Protein AF-A0A835XHD5-F1 (afdb_monomer_lite)

Foldseek 3Di:
DDDQDWDFDAQPPPRHTDDTDGPPDDDDRDHDPCRVDVPPPDPDPPPPPVPPPPDD

Sequence (56 aa):
MDSYDAVQIKCKQCGKVIGMVERDAEIVFPKCGNCANPLPEGDDILYSINKSVNSQ

pLDDT: mean 75.16, std 18.21, range [40.16, 95.25]

Secondary structure (DSSP, 8-state):
-----EEEEE-TTT--EEEEEETT----S---HHHHS---SSS-------------

Radius of gyration: 19.82 Å; chains: 1; bounding box: 39×21×63 Å

Structure (mmCIF, N/CA/C/O backbone):
data_AF-A0A835XHD5-F1
#
_entry.id   AF-A0A835XHD5-F1
#
loop_
_atom_site.group_PDB
_atom_site.id
_atom_site.type_symbol
_atom_site.label_atom_id
_atom_site.label_alt_id
_atom_site.label_comp_id
_atom_site.label_asym_id
_atom_site.label_entity_id
_atom_site.label_seq_id
_atom_site.pdbx_PDB_ins_code
_atom_site.Cartn_x
_atom_site.Cartn_y
_atom_site.Cartn_z
_atom_site.occupancy
_atom_site.B_iso_or_equiv
_atom_site.auth_seq_id
_atom_site.auth_comp_id
_atom_site.auth_asym_id
_atom_site.auth_atom_id
_atom_site.pdbx_PDB_model_num
ATOM 1 N N . MET A 1 1 ? 20.287 9.373 -19.231 1.00 40.16 1 MET A N 1
ATOM 2 C CA . MET A 1 1 ? 19.437 9.683 -18.066 1.00 40.16 1 MET A CA 1
ATOM 3 C C . MET A 1 1 ? 18.284 8.713 -18.148 1.00 40.16 1 MET A C 1
ATOM 5 O O . MET A 1 1 ? 17.339 8.969 -18.881 1.00 40.16 1 MET A O 1
ATOM 9 N N . ASP A 1 2 ? 18.453 7.547 -17.533 1.00 51.31 2 ASP A N 1
ATOM 10 C CA . ASP A 1 2 ? 17.445 6.493 -17.532 1.00 51.31 2 ASP A CA 1
ATOM 11 C C . ASP A 1 2 ? 16.292 6.932 -16.633 1.00 51.31 2 ASP A C 1
ATOM 13 O O . ASP A 1 2 ? 16.473 7.196 -15.443 1.00 51.31 2 ASP A O 1
ATOM 17 N N . SER A 1 3 ? 15.113 7.110 -17.223 1.00 57.59 3 SER A N 1
ATOM 18 C CA . SER A 1 3 ? 13.888 7.324 -16.468 1.00 57.59 3 SER A CA 1
ATOM 19 C C . SER A 1 3 ? 13.585 6.024 -15.737 1.00 57.59 3 SER A C 1
ATOM 21 O O . SER A 1 3 ? 13.064 5.084 -16.336 1.00 57.59 3 SER A O 1
ATOM 23 N N . TYR A 1 4 ? 13.957 5.941 -14.462 1.00 62.22 4 TYR A N 1
ATOM 24 C CA . TYR A 1 4 ? 13.474 4.885 -13.582 1.00 62.22 4 TYR A CA 1
ATOM 25 C C . TYR A 1 4 ? 11.946 4.970 -13.572 1.00 62.22 4 TYR A C 1
ATOM 27 O O . TYR A 1 4 ? 11.358 5.842 -12.929 1.00 62.22 4 TYR A O 1
ATOM 35 N N . ASP A 1 5 ? 11.315 4.124 -14.383 1.00 74.25 5 ASP A N 1
ATOM 36 C CA . ASP A 1 5 ? 9.871 4.066 -14.551 1.00 74.25 5 ASP A CA 1
ATOM 37 C C . ASP A 1 5 ? 9.262 3.532 -13.250 1.00 74.25 5 ASP A C 1
ATOM 39 O O . ASP A 1 5 ? 9.113 2.326 -13.056 1.00 74.25 5 ASP A O 1
ATOM 43 N N . ALA A 1 6 ? 8.933 4.437 -12.334 1.00 84.75 6 ALA A N 1
ATOM 44 C CA . ALA A 1 6 ? 8.221 4.102 -11.114 1.00 84.75 6 ALA A CA 1
ATOM 45 C C . ALA A 1 6 ? 6.717 3.968 -11.397 1.00 84.75 6 ALA A C 1
ATOM 47 O O . ALA A 1 6 ? 6.117 4.775 -12.112 1.00 84.75 6 ALA A O 1
ATOM 48 N N . VAL A 1 7 ? 6.083 2.954 -10.811 1.00 89.00 7 VAL A N 1
ATOM 49 C CA . VAL A 1 7 ? 4.638 2.723 -10.898 1.00 89.00 7 VAL A CA 1
ATOM 50 C C . VAL A 1 7 ? 3.951 3.169 -9.613 1.00 89.00 7 VAL A C 1
ATOM 52 O O . VAL A 1 7 ? 4.465 2.998 -8.508 1.00 89.00 7 VAL A O 1
ATOM 55 N N . GLN A 1 8 ? 2.761 3.757 -9.745 1.00 93.00 8 GLN A N 1
ATOM 56 C CA . GLN A 1 8 ? 1.961 4.153 -8.588 1.00 93.00 8 GLN A CA 1
ATOM 57 C C . GLN A 1 8 ? 1.304 2.934 -7.942 1.00 93.00 8 GLN A C 1
ATOM 59 O O . GLN A 1 8 ? 0.581 2.187 -8.604 1.00 93.00 8 GLN A O 1
ATOM 64 N N . ILE A 1 9 ? 1.453 2.800 -6.626 1.00 93.69 9 ILE A N 1
ATOM 65 C CA . ILE A 1 9 ? 0.693 1.830 -5.843 1.00 93.69 9 ILE A CA 1
ATOM 66 C C . ILE A 1 9 ? -0.616 2.463 -5.391 1.00 93.69 9 ILE A C 1
ATOM 68 O O . ILE A 1 9 ? -0.635 3.537 -4.782 1.00 93.69 9 ILE A O 1
ATOM 72 N N . LYS A 1 10 ? -1.720 1.758 -5.636 1.00 95.25 10 LYS A N 1
ATOM 73 C CA . LYS A 1 10 ? -3.055 2.130 -5.165 1.00 95.25 10 LYS A CA 1
ATOM 74 C C . LYS A 1 10 ? -3.550 1.114 -4.149 1.00 95.25 10 LYS A C 1
ATOM 76 O O . LYS A 1 10 ? -3.382 -0.087 -4.332 1.00 95.25 10 LYS A O 1
ATOM 81 N N . CYS A 1 11 ? -4.185 1.598 -3.088 1.00 95.00 11 CYS A N 1
ATOM 82 C CA . CYS A 1 11 ? -4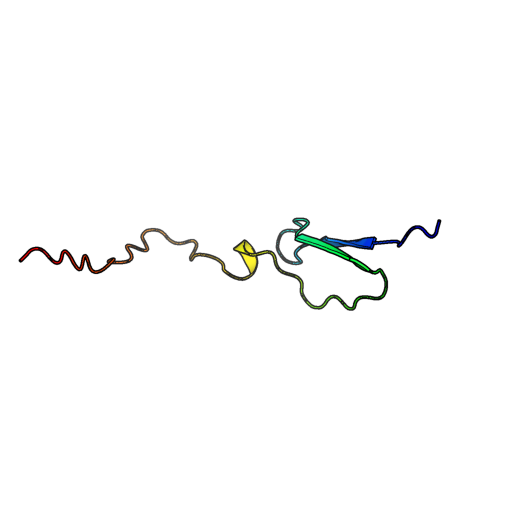.885 0.757 -2.130 1.00 95.00 11 CYS A CA 1
ATOM 83 C C . CYS A 1 11 ? -5.953 -0.064 -2.857 1.00 95.00 11 CYS A C 1
ATOM 85 O O . CYS A 1 11 ? -6.825 0.500 -3.517 1.00 95.00 11 CYS A O 1
ATOM 87 N N . LYS A 1 12 ? -5.931 -1.385 -2.686 1.00 94.31 12 LYS A N 1
ATOM 88 C CA . LYS A 1 12 ? -6.901 -2.289 -3.313 1.00 94.31 12 LYS A CA 1
ATOM 89 C C . LYS A 1 12 ? -8.340 -2.027 -2.855 1.0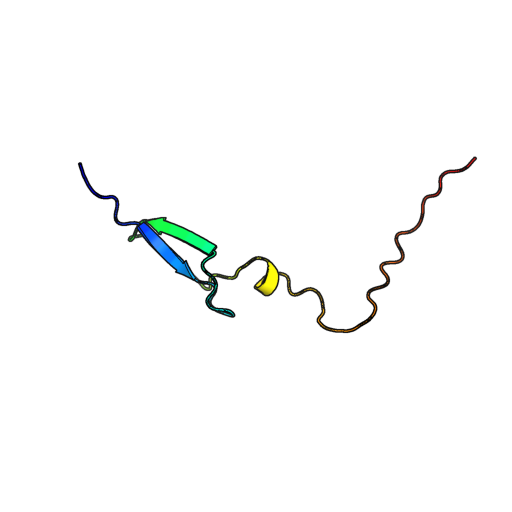0 94.31 12 LYS A C 1
ATOM 91 O O . LYS A 1 12 ? -9.272 -2.297 -3.599 1.00 94.31 12 LYS A O 1
ATOM 96 N N . GLN A 1 13 ? -8.517 -1.517 -1.637 1.00 93.12 13 GLN A N 1
ATOM 97 C CA . GLN A 1 13 ? -9.831 -1.349 -1.015 1.00 93.12 13 GLN A CA 1
ATOM 98 C C . GLN A 1 13 ? -10.490 -0.001 -1.339 1.00 93.12 13 GLN A C 1
ATOM 100 O O . GLN A 1 13 ? -11.692 0.039 -1.558 1.00 93.12 13 GLN A O 1
ATOM 105 N N . CYS A 1 14 ? -9.726 1.096 -1.383 1.00 94.25 14 CYS A N 1
ATOM 106 C CA . CYS A 1 14 ? -10.277 2.445 -1.587 1.00 94.25 14 CYS A CA 1
ATOM 107 C C . CYS A 1 14 ? -9.697 3.192 -2.797 1.00 94.25 14 CYS A C 1
ATOM 109 O O . CYS A 1 14 ? -10.033 4.350 -3.023 1.00 94.25 14 CYS A O 1
ATOM 111 N N . GLY A 1 15 ? -8.783 2.577 -3.555 1.00 93.31 15 GLY A N 1
ATOM 112 C CA . GLY A 1 15 ? -8.180 3.164 -4.758 1.00 93.31 15 GLY A CA 1
ATOM 113 C C . GLY A 1 15 ? -7.194 4.310 -4.506 1.00 93.31 15 GLY A C 1
ATOM 114 O O . GLY A 1 15 ? -6.577 4.803 -5.450 1.00 93.31 15 GLY A O 1
ATOM 115 N N . LYS A 1 16 ? -7.013 4.730 -3.249 1.00 94.56 16 LYS A N 1
ATOM 116 C CA . LYS A 1 16 ? -6.128 5.838 -2.868 1.00 94.56 16 LYS A CA 1
ATOM 117 C C . LYS A 1 16 ? -4.673 5.507 -3.204 1.00 94.56 16 LYS A C 1
ATOM 119 O O . LYS A 1 16 ? -4.222 4.398 -2.921 1.00 94.56 16 LYS A O 1
ATOM 124 N N . VAL A 1 17 ? -3.940 6.459 -3.778 1.00 94.81 17 VAL A N 1
ATOM 125 C CA . VAL A 1 17 ? -2.498 6.308 -4.031 1.00 94.81 17 VAL A CA 1
ATOM 126 C C . VAL A 1 17 ? -1.769 6.275 -2.688 1.00 94.81 17 VAL A C 1
ATOM 128 O O . VAL A 1 17 ? -1.995 7.148 -1.851 1.00 94.81 17 VAL A O 1
ATOM 131 N N . ILE A 1 18 ? -0.936 5.255 -2.475 1.00 93.94 18 ILE A N 1
ATOM 132 C CA . ILE A 1 18 ? -0.184 5.060 -1.223 1.00 93.94 18 ILE A CA 1
ATOM 133 C C . ILE A 1 18 ? 1.327 5.241 -1.390 1.00 93.94 18 ILE A C 1
ATOM 135 O O . ILE A 1 18 ? 2.021 5.405 -0.394 1.00 93.94 18 ILE A O 1
ATOM 139 N N . GLY A 1 19 ? 1.838 5.236 -2.622 1.00 90.50 19 GLY A N 1
ATOM 140 C CA . GLY A 1 19 ? 3.260 5.425 -2.895 1.00 90.50 19 GLY A CA 1
ATOM 141 C C . GLY A 1 19 ? 3.630 5.122 -4.342 1.00 90.50 19 GLY A C 1
ATOM 142 O O . GLY A 1 19 ? 2.756 4.917 -5.190 1.00 90.50 19 GLY A O 1
ATOM 143 N N . MET A 1 20 ? 4.934 5.083 -4.603 1.00 92.06 20 MET A N 1
ATOM 144 C CA . MET A 1 20 ? 5.524 4.669 -5.874 1.00 92.06 20 MET A CA 1
ATOM 145 C C . MET A 1 20 ? 6.577 3.593 -5.616 1.00 92.06 20 MET A C 1
ATOM 147 O O . MET A 1 20 ? 7.261 3.651 -4.596 1.00 92.06 20 MET A O 1
ATOM 151 N N . VAL A 1 21 ? 6.701 2.636 -6.530 1.00 90.62 21 VAL A N 1
ATOM 152 C CA . VAL A 1 21 ? 7.740 1.595 -6.498 1.00 90.62 21 VAL A CA 1
ATOM 153 C C . VAL A 1 21 ? 8.322 1.374 -7.883 1.00 90.62 21 VAL A C 1
ATOM 155 O O . VAL A 1 21 ? 7.744 1.809 -8.878 1.00 90.62 21 VAL A O 1
ATOM 158 N N . GLU A 1 22 ? 9.462 0.699 -7.941 1.00 89.50 22 GLU A N 1
ATOM 159 C CA . GLU A 1 22 ? 10.071 0.256 -9.192 1.00 89.50 22 GLU A CA 1
ATOM 160 C C . GLU A 1 22 ? 9.131 -0.696 -9.947 1.00 89.50 22 GLU A C 1
ATOM 162 O O . GLU A 1 22 ? 8.306 -1.395 -9.353 1.00 89.50 22 GLU A O 1
ATOM 167 N N . ARG A 1 23 ? 9.200 -0.683 -11.282 1.00 84.06 23 ARG A N 1
ATOM 168 C CA . ARG A 1 23 ? 8.268 -1.430 -12.143 1.00 84.06 23 ARG A CA 1
ATOM 169 C C . ARG A 1 23 ? 8.339 -2.949 -11.948 1.00 84.06 23 ARG A C 1
ATOM 171 O O . ARG A 1 23 ? 7.355 -3.631 -12.218 1.00 84.06 23 ARG A O 1
ATOM 178 N N . ASP A 1 24 ? 9.482 -3.467 -11.526 1.00 87.50 24 ASP A N 1
ATOM 179 C CA . ASP A 1 24 ? 9.739 -4.883 -11.262 1.00 87.50 24 ASP A CA 1
ATOM 180 C C . ASP A 1 24 ? 9.365 -5.320 -9.836 1.00 87.50 24 ASP A C 1
ATOM 182 O O . ASP A 1 24 ? 9.428 -6.509 -9.525 1.00 87.50 24 ASP A O 1
ATOM 186 N N . ALA A 1 25 ? 8.914 -4.396 -8.981 1.00 87.06 25 ALA A N 1
ATOM 187 C CA . ALA A 1 25 ? 8.453 -4.730 -7.642 1.00 87.06 25 ALA A CA 1
ATOM 188 C C . ALA A 1 25 ? 7.140 -5.537 -7.677 1.00 87.06 25 ALA A C 1
ATOM 190 O O . ALA A 1 25 ? 6.131 -5.115 -8.251 1.00 87.06 25 ALA A O 1
ATOM 191 N N . GLU A 1 26 ? 7.120 -6.681 -6.990 1.00 89.38 26 GLU A N 1
ATOM 192 C CA . GLU A 1 26 ? 5.906 -7.472 -6.792 1.00 89.38 26 GLU A CA 1
ATOM 193 C C . GLU A 1 26 ? 5.033 -6.849 -5.688 1.00 89.38 26 GLU A C 1
ATOM 195 O O . GLU A 1 26 ? 5.442 -6.733 -4.531 1.00 89.38 26 GLU A O 1
ATOM 200 N N . ILE A 1 27 ? 3.807 -6.442 -6.033 1.00 88.06 27 ILE A N 1
ATOM 201 C CA . ILE A 1 27 ? 2.875 -5.797 -5.099 1.00 88.06 27 ILE A CA 1
ATOM 202 C C . ILE A 1 27 ? 1.714 -6.745 -4.785 1.00 88.06 27 ILE A C 1
ATOM 204 O O . ILE A 1 27 ? 0.847 -6.996 -5.624 1.00 88.06 27 ILE A O 1
ATOM 208 N N . VAL A 1 28 ? 1.635 -7.202 -3.536 1.00 90.44 28 VAL A N 1
ATOM 209 C CA . VAL A 1 28 ? 0.615 -8.156 -3.080 1.00 90.44 28 VAL A CA 1
ATOM 210 C C . VAL A 1 28 ? -0.347 -7.481 -2.095 1.00 90.44 28 VAL A C 1
ATOM 212 O O . VAL A 1 28 ? 0.051 -7.028 -1.029 1.00 90.44 28 VAL A O 1
ATOM 215 N N . PHE A 1 29 ? -1.633 -7.403 -2.464 1.00 89.50 29 PHE A N 1
ATOM 216 C CA . PHE A 1 29 ? -2.734 -6.841 -1.654 1.00 89.50 29 PHE A CA 1
ATOM 217 C C . PHE A 1 29 ? -2.415 -5.511 -0.923 1.00 89.50 29 PHE A C 1
ATOM 219 O O . PHE A 1 29 ? -2.591 -5.418 0.295 1.00 89.50 29 PHE A O 1
ATOM 226 N N . PRO A 1 30 ? -2.019 -4.445 -1.645 1.00 92.88 30 PRO A N 1
ATOM 227 C CA . PRO A 1 30 ? -1.661 -3.175 -1.021 1.00 92.88 30 PRO A CA 1
ATOM 228 C C . PRO A 1 30 ? -2.874 -2.533 -0.334 1.00 92.88 30 PRO A C 1
ATOM 230 O O . PRO A 1 30 ? -3.948 -2.400 -0.931 1.00 92.88 30 PRO A O 1
ATOM 233 N N . LYS A 1 31 ? -2.699 -2.083 0.911 1.00 93.12 31 LYS A N 1
ATOM 234 C CA . LYS A 1 31 ? -3.711 -1.344 1.679 1.00 93.12 31 LYS A CA 1
ATOM 235 C C . LYS A 1 31 ? -3.125 -0.045 2.225 1.00 93.12 31 LYS A C 1
ATOM 237 O O . LYS A 1 31 ? -1.969 -0.004 2.626 1.00 93.12 31 LYS A O 1
ATOM 242 N N . CYS A 1 32 ? -3.927 1.019 2.251 1.00 91.44 32 CYS A N 1
ATOM 243 C CA . CYS A 1 32 ? -3.568 2.243 2.969 1.00 91.44 32 CYS A CA 1
ATOM 244 C C . CYS A 1 32 ? -3.772 2.062 4.481 1.00 91.44 32 CYS A C 1
ATOM 246 O O . CYS A 1 32 ? -4.515 1.172 4.894 1.00 91.44 32 CYS A O 1
ATOM 248 N N . GLY A 1 33 ? -3.175 2.940 5.295 1.00 84.88 33 GLY A N 1
ATOM 249 C CA . GLY A 1 33 ? -3.274 2.876 6.760 1.00 84.88 33 GLY A CA 1
ATOM 250 C C . GLY A 1 33 ? -4.713 2.771 7.275 1.00 84.88 33 GLY A C 1
ATOM 251 O O . GLY A 1 33 ? -4.992 1.923 8.111 1.00 84.88 33 GLY A O 1
ATOM 252 N N . ASN A 1 34 ? -5.647 3.527 6.693 1.00 85.44 34 ASN A N 1
ATOM 253 C CA . ASN A 1 34 ? -7.058 3.497 7.098 1.00 85.44 34 ASN A CA 1
ATOM 254 C C . ASN A 1 34 ? -7.763 2.171 6.758 1.00 85.44 34 ASN A C 1
ATOM 256 O O . ASN A 1 34 ? -8.664 1.761 7.472 1.00 85.44 34 ASN A O 1
ATOM 260 N N . CYS A 1 35 ? -7.386 1.501 5.663 1.00 87.56 35 CYS A N 1
ATOM 261 C CA . CYS A 1 35 ? -7.987 0.219 5.268 1.00 87.56 35 CYS A CA 1
ATOM 262 C C . CYS A 1 35 ? -7.274 -0.991 5.892 1.00 87.56 35 CYS A C 1
ATOM 264 O O . CYS A 1 35 ? -7.858 -2.069 5.987 1.00 87.56 35 CYS A O 1
ATOM 266 N N . ALA A 1 36 ? -5.997 -0.843 6.253 1.00 84.44 36 ALA A N 1
ATOM 267 C CA . ALA A 1 36 ? -5.227 -1.852 6.976 1.00 84.44 36 ALA A CA 1
ATOM 268 C C . ALA A 1 36 ? -5.572 -1.853 8.470 1.00 84.44 36 ALA A C 1
ATOM 270 O O . ALA A 1 36 ? -5.634 -2.916 9.079 1.00 84.44 36 ALA A O 1
ATOM 271 N N . ASN A 1 37 ? -5.839 -0.669 9.022 1.00 77.50 37 ASN A N 1
ATOM 272 C CA . ASN A 1 37 ? -6.300 -0.461 10.382 1.00 77.50 37 ASN A CA 1
ATOM 273 C C . ASN A 1 37 ? -7.637 0.292 10.348 1.00 77.50 37 ASN A C 1
ATOM 275 O O . ASN A 1 37 ? -7.658 1.497 10.621 1.00 77.50 37 ASN A O 1
ATOM 279 N N . PRO A 1 38 ? -8.739 -0.370 9.942 1.00 66.19 38 PRO A N 1
ATOM 280 C CA . PRO A 1 38 ? -10.048 0.236 10.081 1.00 66.19 38 PRO A CA 1
ATOM 281 C C . PRO A 1 38 ? -10.268 0.458 11.575 1.00 66.19 38 PRO A C 1
ATOM 283 O O . PRO A 1 38 ? -10.420 -0.495 12.3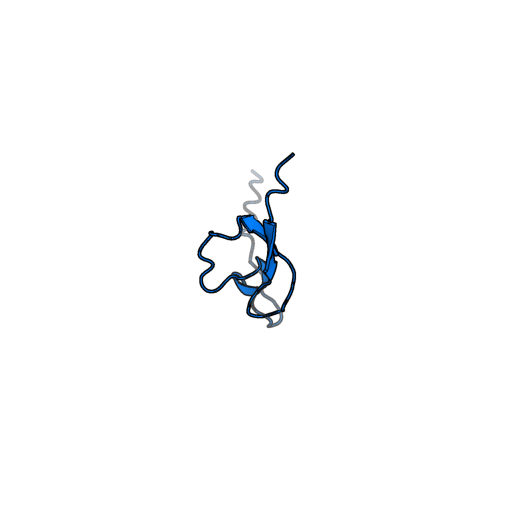40 1.00 66.19 38 PRO A O 1
ATOM 286 N N . LEU A 1 39 ? -10.242 1.722 12.000 1.00 66.44 39 LEU A N 1
ATOM 287 C CA . LEU A 1 39 ? -10.868 2.074 13.265 1.00 66.44 39 LEU A CA 1
ATOM 288 C C . LEU A 1 39 ? -12.314 1.565 13.173 1.00 66.44 39 LEU A C 1
ATOM 290 O O . LEU A 1 39 ? -12.922 1.740 12.113 1.00 66.44 39 LEU A O 1
ATOM 294 N N . PRO A 1 40 ? -12.843 0.885 14.202 1.00 63.75 40 PRO A N 1
ATOM 295 C CA . PRO A 1 40 ? -14.205 0.377 14.150 1.00 63.75 40 PRO A CA 1
ATOM 296 C C . PRO A 1 40 ? -15.164 1.515 13.776 1.00 63.75 40 PRO A C 1
ATOM 298 O O . PRO A 1 40 ? -15.232 2.519 14.480 1.00 63.75 40 PRO A O 1
ATOM 301 N N . GLU A 1 41 ? -15.863 1.381 12.643 1.00 57.53 41 GLU A N 1
ATOM 302 C CA . GLU A 1 41 ? -16.911 2.312 12.197 1.00 57.53 41 GLU A CA 1
ATOM 303 C C . GLU A 1 41 ? -18.191 2.057 13.005 1.00 57.53 41 GLU A C 1
ATOM 305 O O . GLU A 1 41 ? -19.215 1.615 12.489 1.00 57.53 41 GLU A O 1
ATOM 310 N N . GLY A 1 42 ? -18.098 2.268 14.313 1.00 52.69 42 GLY A N 1
ATOM 311 C CA . GLY A 1 42 ? -19.192 2.129 15.256 1.00 52.69 42 GLY A CA 1
ATOM 312 C C . GLY A 1 42 ? -18.923 3.037 16.441 1.00 52.69 42 GLY A C 1
ATOM 313 O O . GLY A 1 42 ? -17.863 2.950 17.057 1.00 52.69 42 GLY A O 1
ATOM 314 N N . ASP A 1 43 ? -19.868 3.936 16.677 1.00 53.75 43 ASP A N 1
ATOM 315 C CA . ASP A 1 43 ? -19.926 4.925 17.744 1.00 53.75 43 ASP A CA 1
ATOM 316 C C . ASP A 1 43 ? -19.323 4.460 19.089 1.00 53.75 43 ASP A C 1
ATOM 318 O O . ASP A 1 43 ? -19.498 3.323 19.524 1.00 53.75 43 ASP A O 1
ATOM 322 N N . ASP A 1 44 ? -18.637 5.388 19.764 1.00 52.97 44 ASP A N 1
ATOM 323 C CA . ASP A 1 44 ? -18.192 5.298 21.161 1.00 52.97 44 ASP A CA 1
ATOM 324 C C . ASP A 1 44 ? -17.173 4.207 21.527 1.00 52.97 44 ASP A C 1
ATOM 326 O O . ASP A 1 44 ? -17.330 3.475 22.507 1.00 52.97 44 ASP A O 1
ATOM 330 N N . ILE A 1 45 ? -16.001 4.209 20.884 1.00 56.19 45 ILE A N 1
ATOM 331 C CA . ILE A 1 45 ? -14.804 3.703 21.574 1.00 56.19 45 ILE A CA 1
ATOM 332 C C . ILE A 1 45 ? -14.317 4.793 22.531 1.00 56.19 45 ILE A C 1
ATOM 334 O O . ILE A 1 45 ? -13.323 5.479 22.300 1.00 56.19 45 ILE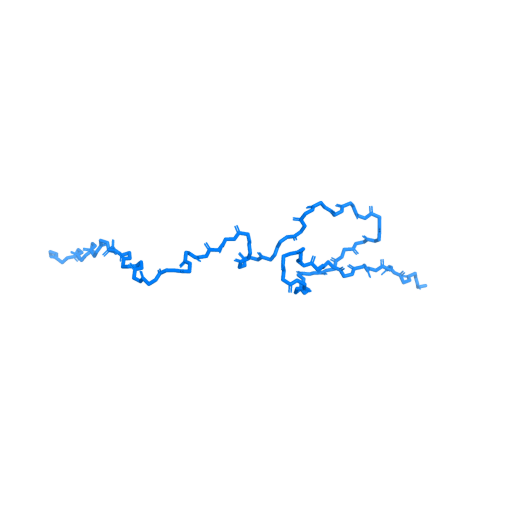 A O 1
ATOM 338 N N . LEU A 1 46 ? -15.045 4.952 23.638 1.00 54.06 46 LEU A N 1
ATOM 339 C CA . LEU A 1 46 ? -14.496 5.466 24.886 1.00 54.06 46 LEU A CA 1
ATOM 340 C C . LEU A 1 46 ? -13.391 4.493 25.301 1.00 54.06 46 LEU A C 1
ATOM 342 O O . LEU A 1 46 ? -13.592 3.589 26.110 1.00 54.06 46 LEU A O 1
ATOM 346 N N . TYR A 1 47 ? -12.196 4.659 24.736 1.00 50.56 47 TYR A N 1
ATOM 347 C CA . TYR A 1 47 ? -10.999 4.208 25.418 1.00 50.56 47 TYR A CA 1
ATOM 348 C C . TYR A 1 47 ? -11.026 4.962 26.740 1.00 50.56 47 TYR A C 1
ATOM 350 O O . TYR A 1 47 ? -10.731 6.157 26.803 1.00 50.56 47 TYR A O 1
ATOM 358 N N . SER A 1 48 ? -11.440 4.267 27.794 1.00 55.62 48 SER A N 1
ATOM 359 C CA . SER A 1 48 ? -11.068 4.576 29.158 1.00 55.62 48 SER A CA 1
ATOM 360 C C . SER A 1 48 ? -9.546 4.588 29.172 1.00 55.62 48 SER A C 1
ATOM 362 O O . SER A 1 48 ? -8.897 3.593 29.489 1.00 55.62 48 SER A O 1
ATOM 364 N N . ILE A 1 49 ? -8.960 5.714 28.757 1.00 55.06 49 ILE A N 1
ATOM 365 C CA . ILE A 1 49 ? -7.610 6.074 29.129 1.00 55.06 49 ILE A CA 1
ATOM 366 C C . ILE A 1 49 ? -7.721 6.056 30.639 1.00 55.06 49 ILE A C 1
ATOM 368 O O . ILE A 1 49 ? -8.368 6.930 31.222 1.00 55.06 49 ILE A O 1
ATOM 372 N N . ASN A 1 50 ? -7.210 4.995 31.262 1.00 53.62 50 ASN A N 1
ATOM 373 C CA . ASN A 1 50 ? -6.937 5.011 32.678 1.00 53.62 50 ASN A CA 1
ATOM 374 C C . ASN A 1 50 ? -6.099 6.264 32.868 1.00 53.62 50 ASN A C 1
ATOM 376 O O . ASN A 1 50 ? -4.919 6.302 32.525 1.00 53.62 50 ASN A O 1
ATOM 380 N N . LYS A 1 51 ? -6.760 7.329 33.320 1.00 47.00 51 LYS A N 1
ATOM 381 C CA . LYS A 1 51 ? -6.134 8.471 33.939 1.00 47.00 51 LYS A CA 1
ATOM 382 C C . LYS A 1 51 ? -5.379 7.862 35.110 1.00 47.00 51 LYS A C 1
ATOM 384 O O . LYS A 1 51 ? -5.889 7.816 36.222 1.00 47.00 51 LYS A O 1
ATOM 389 N N . SER A 1 52 ? -4.147 7.425 34.885 1.00 56.22 52 SER A N 1
ATOM 390 C CA . SER A 1 52 ? -3.108 7.558 35.888 1.00 56.22 52 SER A CA 1
ATOM 391 C C . SER A 1 52 ? -2.881 9.059 36.059 1.00 56.22 52 SER A C 1
ATOM 393 O O . SER A 1 52 ? -1.885 9.624 35.621 1.00 56.22 52 SER A O 1
ATOM 395 N N . VAL A 1 53 ? -3.876 9.719 36.660 1.00 49.78 53 VAL A N 1
ATOM 396 C CA . VAL A 1 53 ? -3.677 10.921 37.450 1.00 49.78 53 VAL A CA 1
ATOM 397 C C . VAL A 1 53 ? -2.910 10.411 38.658 1.00 49.78 53 VAL A C 1
ATOM 399 O O . VAL A 1 53 ? -3.479 9.983 39.657 1.00 49.78 53 VAL A O 1
ATOM 402 N N . ASN A 1 54 ? -1.591 10.355 38.499 1.00 51.00 54 ASN A N 1
ATOM 403 C CA . ASN A 1 54 ? -0.702 10.384 39.634 1.00 51.00 54 ASN A CA 1
ATOM 404 C C . ASN A 1 54 ? -0.802 11.802 40.207 1.00 51.00 54 ASN A C 1
ATOM 406 O O . ASN A 1 54 ? -0.103 12.709 39.761 1.00 51.00 54 ASN A O 1
ATOM 410 N N . SER A 1 55 ? -1.751 11.984 41.120 1.00 49.03 55 SER A N 1
ATOM 411 C CA . SER A 1 55 ? -1.796 13.105 42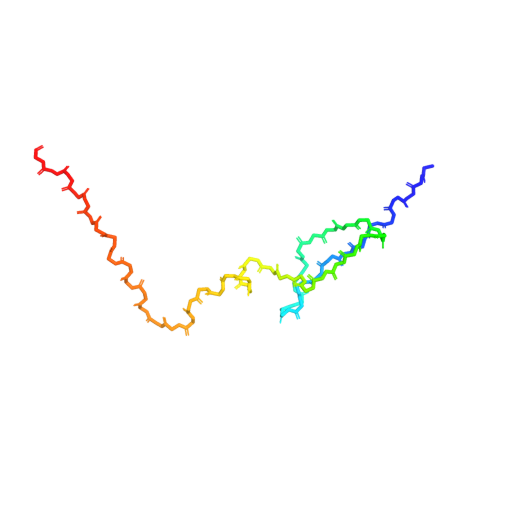.051 1.00 49.03 55 SER A CA 1
ATOM 412 C C . SER A 1 55 ? -1.717 12.514 43.454 1.00 49.03 55 SER A C 1
ATOM 414 O O . SER A 1 55 ? -2.747 12.208 44.055 1.00 49.03 55 SER A O 1
ATOM 416 N N . GLN A 1 56 ? -0.495 12.319 43.944 1.00 46.91 56 GLN A N 1
ATOM 417 C CA . GLN A 1 56 ? -0.182 12.345 45.372 1.00 46.91 56 GLN A CA 1
ATOM 418 C C . GLN A 1 56 ? 0.769 13.506 45.623 1.00 46.91 56 GLN A C 1
ATOM 420 O O . GLN A 1 56 ? 1.648 13.727 44.758 1.00 46.91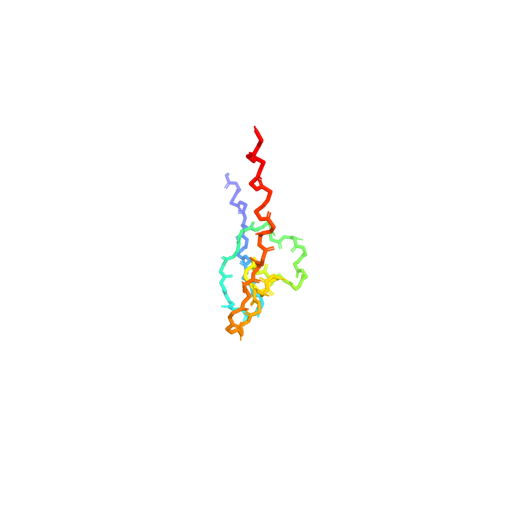 56 GLN A O 1
#